Protein AF-A0ABD5W942-F1 (afdb_monomer_lite)

Foldseek 3Di:
DDDPDPLDPCVVVCVVVVVVVVDDDDDDQFPDWDDDVVVPDTFTAGPDLVSNLVRVCVRPVVCSVVSVVVSVVVVVVVVVVSVDCVVVPQDPVSVVVVVVVPDPPDDPPDDDPDDDDDD

Sequence (119 aa):
MDGLDEDDLKTPVFEHLGVFENVDFEQIDQFYRYVDPTRGTDITVPHGPEAAIDAYAAAFPEENAGIRKFINVILTTRREVADWPFFEEPSSSTTHLHRFGNEPWGDTGRRLSGSYSTT

Radius of gyration: 23.38 Å; chains: 1; bounding box: 59×49×47 Å

pLDDT: mean 76.74, std 21.37, range [33.44, 98.12]

Structure (mmCIF, N/CA/C/O backbone):
data_AF-A0ABD5W942-F1
#
_entry.id   AF-A0ABD5W942-F1
#
loop_
_atom_site.group_PDB
_atom_site.id
_atom_site.type_symbol
_atom_site.label_atom_id
_atom_site.label_alt_id
_atom_site.label_comp_id
_atom_site.label_asym_id
_atom_site.label_entity_id
_atom_site.label_seq_id
_atom_site.pdbx_PDB_ins_code
_atom_site.Cartn_x
_atom_site.Cartn_y
_atom_site.Cartn_z
_atom_site.occupancy
_atom_site.B_iso_or_equiv
_atom_site.auth_seq_id
_atom_site.auth_comp_id
_atom_site.auth_asym_id
_atom_site.auth_atom_id
_atom_site.pdbx_PDB_model_num
ATOM 1 N N . MET A 1 1 ? 3.469 -0.230 -4.224 1.00 47.41 1 MET A N 1
ATOM 2 C CA . MET A 1 1 ? 3.923 -1.559 -3.751 1.00 47.41 1 MET A CA 1
ATOM 3 C C . MET A 1 1 ? 4.691 -2.185 -4.887 1.00 47.41 1 MET A C 1
ATOM 5 O O . MET A 1 1 ? 4.382 -1.848 -6.017 1.00 47.41 1 MET A O 1
ATOM 9 N N . ASP A 1 2 ? 5.697 -2.992 -4.570 1.00 59.06 2 ASP A N 1
ATOM 10 C CA . ASP A 1 2 ? 6.600 -3.621 -5.537 1.00 59.06 2 ASP A CA 1
ATOM 11 C C . ASP A 1 2 ? 5.821 -4.368 -6.630 1.00 59.06 2 ASP A C 1
ATOM 13 O O . ASP A 1 2 ? 4.982 -5.222 -6.342 1.00 59.06 2 ASP A O 1
ATOM 17 N N . GLY A 1 3 ? 6.048 -3.962 -7.868 1.00 62.06 3 GLY A N 1
ATOM 18 C CA . GLY A 1 3 ? 5.293 -4.334 -9.052 1.00 62.06 3 GLY A CA 1
ATOM 19 C C . GLY A 1 3 ? 5.773 -3.413 -10.158 1.00 62.06 3 GLY A C 1
ATOM 20 O O . GLY A 1 3 ? 6.060 -2.264 -9.851 1.00 62.06 3 GLY A O 1
ATOM 21 N N . LEU A 1 4 ? 5.895 -3.951 -11.374 1.00 72.94 4 LEU A N 1
ATOM 22 C CA . LEU A 1 4 ? 6.459 -3.334 -12.583 1.00 72.94 4 LEU A CA 1
ATOM 23 C C . LEU A 1 4 ? 5.736 -2.031 -12.981 1.00 72.94 4 LEU A C 1
ATOM 25 O O . LEU A 1 4 ? 5.063 -1.962 -14.006 1.00 72.94 4 LEU A O 1
ATOM 29 N N . ASP A 1 5 ? 5.805 -1.028 -12.117 1.00 73.81 5 ASP A N 1
ATOM 30 C CA . ASP A 1 5 ? 5.306 0.313 -12.332 1.00 73.81 5 ASP A CA 1
ATOM 31 C C . ASP A 1 5 ? 6.294 1.101 -13.196 1.00 73.81 5 ASP A C 1
ATOM 33 O O . ASP A 1 5 ? 7.403 0.647 -13.485 1.00 73.81 5 ASP A O 1
ATOM 37 N N . GLU A 1 6 ? 5.848 2.254 -13.690 1.00 69.69 6 GLU A N 1
ATOM 38 C CA . GLU A 1 6 ? 6.594 3.043 -14.680 1.00 69.69 6 GLU A CA 1
ATOM 39 C C . GLU A 1 6 ? 7.995 3.439 -14.184 1.00 69.69 6 GLU A C 1
ATOM 41 O O . GLU A 1 6 ? 8.919 3.554 -14.986 1.00 69.69 6 GLU A O 1
ATOM 46 N N . ASP A 1 7 ? 8.168 3.551 -12.864 1.00 70.00 7 ASP A N 1
ATOM 47 C CA . ASP A 1 7 ? 9.422 3.929 -12.211 1.00 70.00 7 ASP A CA 1
ATOM 48 C C . ASP A 1 7 ? 10.198 2.713 -11.661 1.00 70.00 7 ASP A C 1
ATOM 50 O O . ASP A 1 7 ? 11.164 2.860 -10.901 1.00 70.00 7 ASP A O 1
ATOM 54 N N . ASP A 1 8 ? 9.780 1.488 -11.994 1.00 76.75 8 ASP A N 1
ATOM 55 C CA . ASP A 1 8 ? 10.386 0.275 -11.462 1.00 76.75 8 ASP A CA 1
ATOM 56 C C . ASP A 1 8 ? 11.702 -0.062 -12.177 1.00 76.75 8 ASP A C 1
ATOM 58 O O . ASP A 1 8 ? 11.756 -0.370 -13.371 1.00 76.75 8 ASP A O 1
ATOM 62 N N . LEU A 1 9 ? 12.788 -0.097 -11.403 1.00 79.12 9 LEU A N 1
ATOM 63 C CA . LEU A 1 9 ? 14.135 -0.420 -11.882 1.00 79.12 9 LEU A CA 1
ATOM 64 C C . LEU A 1 9 ? 14.254 -1.822 -12.509 1.00 79.12 9 LEU A C 1
ATOM 66 O O . LEU A 1 9 ? 15.244 -2.107 -13.187 1.00 79.12 9 LEU A O 1
ATOM 70 N N . LYS A 1 10 ? 13.288 -2.718 -12.272 1.00 83.25 10 LYS A N 1
ATOM 71 C CA . LYS A 1 10 ? 13.266 -4.069 -12.848 1.00 83.25 10 LYS A CA 1
ATOM 72 C C . LYS A 1 10 ? 12.777 -4.082 -14.294 1.00 83.25 10 LYS A C 1
ATOM 74 O O . LYS A 1 10 ? 13.158 -4.994 -15.025 1.00 83.25 10 LYS A O 1
ATOM 79 N N . THR A 1 11 ? 11.988 -3.094 -14.718 1.00 86.56 11 THR A N 1
ATOM 80 C CA . THR A 1 11 ? 11.381 -3.069 -16.057 1.00 86.56 11 THR A CA 1
ATOM 81 C C . THR A 1 11 ? 12.437 -3.151 -17.169 1.00 86.56 11 THR A C 1
ATOM 83 O O . THR A 1 11 ? 12.359 -4.092 -17.961 1.00 86.56 11 THR A O 1
ATOM 86 N N . PRO A 1 12 ? 13.513 -2.331 -17.176 1.00 85.69 12 PRO A N 1
ATOM 87 C CA . PRO A 1 12 ? 14.554 -2.431 -18.205 1.00 85.69 12 PRO A CA 1
ATOM 88 C C . PRO A 1 12 ? 15.301 -3.773 -18.193 1.00 85.69 12 PRO A C 1
ATOM 90 O O . PRO A 1 12 ? 15.747 -4.265 -19.228 1.00 85.69 12 PRO A O 1
ATOM 93 N N . VAL A 1 13 ? 15.451 -4.387 -17.014 1.00 87.88 13 VAL A N 1
ATOM 94 C CA . VAL A 1 13 ? 16.092 -5.704 -16.877 1.00 87.88 13 VAL A CA 1
ATOM 95 C C . VAL A 1 13 ? 15.208 -6.791 -17.484 1.00 87.88 13 VAL A C 1
ATOM 97 O O . VAL A 1 13 ? 15.712 -7.680 -18.167 1.00 87.88 13 VAL A O 1
ATOM 100 N N . PHE A 1 14 ? 13.898 -6.724 -17.254 1.00 91.19 14 PHE A N 1
ATOM 101 C CA . PHE A 1 14 ? 12.940 -7.708 -17.755 1.00 91.19 14 PHE A CA 1
ATOM 102 C C . PHE A 1 14 ? 12.792 -7.617 -19.273 1.00 91.19 14 PHE A C 1
ATOM 104 O O . PHE A 1 14 ? 12.791 -8.654 -19.934 1.00 91.19 14 PHE A O 1
ATOM 111 N N . GLU A 1 15 ? 12.764 -6.400 -19.822 1.00 90.25 15 GLU A N 1
ATOM 112 C CA . GLU A 1 15 ? 12.823 -6.164 -21.268 1.00 90.25 15 GLU A CA 1
ATOM 113 C C . GLU A 1 15 ? 14.104 -6.750 -21.873 1.00 90.25 15 GLU A C 1
ATOM 115 O O . GLU A 1 15 ? 14.051 -7.506 -22.840 1.00 90.25 15 GLU A O 1
ATOM 120 N N . HIS A 1 16 ? 15.268 -6.471 -21.275 1.00 93.06 16 HIS A N 1
ATOM 121 C CA . HIS A 1 16 ? 16.546 -6.965 -21.793 1.00 93.06 16 HIS A CA 1
ATOM 122 C C . HIS A 1 16 ? 16.650 -8.497 -21.789 1.00 93.06 16 HIS A C 1
ATOM 124 O O . HIS A 1 16 ? 17.249 -9.088 -22.686 1.00 93.06 16 HIS A O 1
ATOM 130 N N . LEU A 1 17 ? 16.074 -9.145 -20.777 1.00 95.00 17 LEU A N 1
ATOM 131 C CA . LEU A 1 17 ? 16.051 -10.601 -20.649 1.00 95.00 17 LEU A CA 1
ATOM 132 C C . LEU A 1 17 ? 14.933 -11.265 -21.472 1.00 95.00 17 LEU A C 1
ATOM 134 O O . LEU A 1 17 ? 14.833 -12.492 -21.463 1.00 95.00 17 LEU A O 1
ATOM 138 N N . GLY A 1 18 ? 14.102 -10.484 -22.167 1.00 94.06 18 GLY A N 1
ATOM 139 C CA . GLY A 1 18 ? 12.965 -10.983 -22.935 1.00 94.06 18 GLY A CA 1
ATOM 140 C C . GLY A 1 18 ? 11.899 -11.655 -22.062 1.00 94.06 18 GLY A C 1
ATOM 141 O O . GLY A 1 18 ? 11.276 -12.635 -22.471 1.00 94.06 18 GLY A O 1
ATOM 142 N N . VAL A 1 19 ? 11.750 -11.224 -20.806 1.00 93.81 19 VAL A N 1
ATOM 143 C CA . VAL A 1 19 ? 10.846 -11.877 -19.845 1.00 93.81 19 VAL A CA 1
ATOM 144 C C . VAL A 1 19 ? 9.393 -11.720 -20.287 1.00 93.81 19 VAL A C 1
ATOM 146 O O . VAL A 1 19 ? 8.628 -12.673 -20.192 1.00 93.81 19 VAL A O 1
ATOM 149 N N . PHE A 1 20 ? 9.022 -10.550 -20.808 1.00 91.56 20 PHE A N 1
ATOM 150 C CA . PHE A 1 20 ? 7.649 -10.244 -21.214 1.00 91.56 20 PHE A CA 1
ATOM 151 C C . PHE A 1 20 ? 7.164 -11.063 -22.416 1.00 91.56 20 PHE A C 1
ATOM 153 O O . PHE A 1 20 ? 5.964 -11.267 -22.568 1.00 91.56 20 PHE A O 1
ATOM 160 N N . GLU A 1 21 ? 8.075 -11.559 -23.254 1.00 95.25 21 GLU A N 1
ATOM 161 C CA . GLU A 1 21 ? 7.763 -12.400 -24.412 1.00 95.25 21 GLU A CA 1
ATOM 162 C C . GLU A 1 21 ? 7.770 -13.897 -24.086 1.00 95.25 21 GLU A C 1
ATOM 164 O O . GLU A 1 21 ? 7.194 -14.690 -24.831 1.00 95.25 21 GLU A O 1
ATOM 169 N N . ASN A 1 22 ? 8.459 -14.296 -23.012 1.00 96.38 22 ASN A N 1
ATOM 170 C CA . ASN A 1 22 ? 8.695 -15.702 -22.674 1.00 96.38 22 ASN A CA 1
ATOM 171 C C . ASN A 1 22 ? 7.948 -16.169 -21.416 1.00 96.38 22 ASN A C 1
ATOM 173 O O . ASN A 1 22 ? 7.972 -17.363 -21.110 1.00 96.38 22 ASN A O 1
ATOM 177 N N . VAL A 1 23 ? 7.315 -15.257 -20.676 1.00 94.38 23 VAL A N 1
ATOM 178 C CA . VAL A 1 23 ? 6.593 -15.551 -19.436 1.00 94.38 23 VAL A CA 1
ATOM 179 C C . VAL A 1 23 ? 5.198 -14.943 -19.493 1.00 94.38 23 VAL A C 1
ATOM 181 O O . VAL A 1 23 ? 5.039 -13.749 -19.731 1.00 94.38 23 VAL A O 1
ATOM 184 N N . ASP A 1 24 ? 4.193 -15.768 -19.207 1.00 91.50 24 ASP A N 1
ATOM 185 C CA . ASP A 1 24 ? 2.819 -15.311 -19.034 1.00 91.50 24 ASP A CA 1
ATOM 186 C C . ASP A 1 24 ? 2.638 -14.715 -17.632 1.00 91.50 24 ASP A C 1
ATOM 188 O O . ASP A 1 24 ? 2.901 -15.366 -16.617 1.00 91.50 24 ASP A O 1
ATOM 192 N N . PHE A 1 25 ? 2.172 -13.468 -17.575 1.00 87.69 25 PHE A N 1
ATOM 193 C CA . PHE A 1 25 ? 1.861 -12.783 -16.325 1.00 87.69 25 PHE A CA 1
ATOM 194 C C . PHE A 1 25 ? 0.364 -12.870 -16.039 1.00 87.69 25 PHE A C 1
ATOM 196 O O . PHE A 1 25 ? -0.455 -12.334 -16.785 1.00 87.69 25 PHE A O 1
ATOM 203 N N . GLU A 1 26 ? 0.005 -13.506 -14.927 1.00 86.94 26 GLU A N 1
ATOM 204 C CA . GLU A 1 26 ? -1.364 -13.477 -14.422 1.00 86.94 26 GLU A CA 1
ATOM 205 C C . GLU A 1 26 ? -1.570 -12.261 -13.518 1.00 86.94 26 GLU A C 1
ATOM 207 O O . GLU A 1 26 ? -0.849 -12.054 -12.538 1.00 86.94 26 GLU A O 1
ATOM 212 N N . GLN A 1 27 ? -2.580 -11.453 -13.840 1.00 81.44 27 GLN A N 1
ATOM 213 C CA . GLN A 1 27 ? -3.000 -10.358 -12.979 1.00 81.44 27 GLN A CA 1
ATOM 214 C C . GLN A 1 27 ? -3.839 -10.911 -11.825 1.00 81.44 27 GLN A C 1
ATOM 216 O O . GLN A 1 27 ? -4.859 -11.564 -12.038 1.00 81.44 27 GLN A O 1
ATOM 221 N N . ILE A 1 28 ? -3.415 -10.618 -10.599 1.00 83.25 28 ILE A N 1
ATOM 222 C CA . ILE A 1 28 ? -4.129 -11.001 -9.383 1.00 83.25 28 ILE A CA 1
ATOM 223 C C . ILE A 1 28 ? -4.824 -9.754 -8.832 1.00 83.25 28 ILE A C 1
ATOM 225 O O . ILE A 1 28 ? -4.209 -8.698 -8.708 1.00 83.25 28 ILE A O 1
ATOM 229 N N . ASP A 1 29 ? -6.107 -9.865 -8.489 1.00 77.94 29 ASP A N 1
ATOM 230 C CA . ASP A 1 29 ? -6.882 -8.731 -7.959 1.00 77.94 29 ASP A CA 1
ATOM 231 C C . ASP A 1 29 ? -6.531 -8.412 -6.494 1.00 77.94 29 ASP A C 1
ATOM 233 O O . ASP A 1 29 ? -6.659 -7.277 -6.028 1.00 77.94 29 ASP A O 1
ATOM 237 N N . GLN A 1 30 ? -6.077 -9.424 -5.750 1.00 87.06 30 GLN A N 1
ATOM 238 C CA . GLN A 1 30 ? -5.764 -9.355 -4.324 1.00 87.06 30 GLN A CA 1
ATOM 239 C C . GLN A 1 30 ? -4.255 -9.335 -4.110 1.00 87.06 30 GLN A C 1
ATOM 241 O O . GLN A 1 30 ? -3.565 -10.275 -4.494 1.00 87.06 30 GLN A O 1
ATOM 246 N N . PHE A 1 31 ? -3.755 -8.297 -3.443 1.00 89.31 31 PHE A N 1
ATOM 247 C CA . PHE A 1 31 ? -2.339 -8.208 -3.106 1.00 89.31 31 PHE A CA 1
ATOM 248 C C . PHE A 1 31 ? -2.001 -9.113 -1.919 1.00 89.31 31 PHE A C 1
ATOM 250 O O . PHE A 1 31 ? -1.048 -9.887 -1.969 1.00 89.31 31 PHE A O 1
ATOM 257 N N . TYR A 1 32 ? -2.803 -9.057 -0.852 1.00 92.62 32 TYR A N 1
ATOM 258 C CA . TYR A 1 32 ? -2.705 -10.005 0.258 1.00 92.62 32 TYR A CA 1
ATOM 259 C C . TYR A 1 32 ? -3.999 -10.073 1.070 1.00 92.62 32 TYR A C 1
ATOM 261 O O . TYR A 1 32 ? -4.866 -9.203 0.982 1.00 92.62 32 TYR A O 1
ATOM 269 N N . ARG A 1 33 ? -4.099 -11.095 1.922 1.00 95.00 33 ARG A N 1
ATOM 270 C CA . ARG A 1 33 ? -5.125 -11.204 2.961 1.00 95.00 33 ARG A CA 1
ATOM 271 C C . ARG A 1 33 ? -4.468 -11.303 4.330 1.00 95.00 33 ARG A C 1
ATOM 273 O O . ARG A 1 33 ? -3.522 -12.065 4.512 1.00 95.00 33 ARG A O 1
ATOM 280 N N . TYR A 1 34 ? -4.984 -10.546 5.286 1.00 96.06 34 TYR A N 1
ATOM 281 C CA . TYR A 1 34 ? -4.580 -10.584 6.684 1.00 96.06 34 TYR A CA 1
ATOM 282 C C . TYR A 1 34 ? -5.707 -11.153 7.539 1.00 96.06 34 TYR A C 1
ATOM 284 O O . TYR A 1 34 ? -6.839 -10.682 7.462 1.00 96.06 34 TYR A O 1
ATOM 292 N N . VAL A 1 35 ? -5.382 -12.153 8.361 1.00 97.44 35 VAL A N 1
ATOM 293 C CA . VAL A 1 35 ? -6.330 -12.822 9.258 1.00 97.44 35 VAL A CA 1
ATOM 294 C C . VAL A 1 35 ? -5.738 -12.871 10.664 1.00 97.44 35 VAL A C 1
ATOM 296 O O . VAL A 1 35 ? -4.686 -13.471 10.877 1.00 97.44 35 VAL A O 1
ATOM 299 N N . ASP A 1 36 ? -6.436 -12.274 11.626 1.00 96.94 36 ASP A N 1
ATOM 300 C CA . ASP A 1 36 ? -6.154 -12.342 13.060 1.00 96.94 36 ASP A CA 1
ATOM 301 C C . ASP A 1 36 ? -7.436 -12.743 13.813 1.00 96.94 36 ASP A C 1
ATOM 303 O O . ASP A 1 36 ? -8.276 -11.893 14.126 1.00 96.94 36 ASP A O 1
ATOM 307 N N . PRO A 1 37 ? -7.599 -14.038 14.141 1.00 95.50 37 PRO A N 1
ATOM 308 C CA . PRO A 1 37 ? -8.769 -14.529 14.867 1.00 95.50 37 PRO A CA 1
ATOM 309 C C . PRO A 1 37 ? -8.870 -13.988 16.297 1.00 95.50 37 PRO A C 1
ATOM 311 O O . PRO A 1 37 ? -9.968 -13.839 16.824 1.00 95.50 37 PRO A O 1
ATOM 314 N N . THR A 1 38 ? -7.735 -13.691 16.934 1.00 97.56 38 THR A N 1
ATOM 315 C CA . THR A 1 38 ? -7.678 -13.150 18.299 1.00 97.56 38 THR A CA 1
ATOM 316 C C . THR A 1 38 ? -8.226 -11.731 18.381 1.00 97.56 38 THR A C 1
ATOM 318 O O . THR A 1 38 ? -8.825 -11.368 19.391 1.00 97.56 38 THR A O 1
ATOM 321 N N . ARG A 1 39 ? -8.038 -10.935 17.324 1.00 93.31 39 ARG A N 1
ATOM 322 C CA . ARG A 1 39 ? -8.569 -9.568 17.207 1.00 93.31 39 ARG A CA 1
ATOM 323 C C . ARG A 1 39 ? -9.846 -9.481 16.370 1.00 93.31 39 ARG A C 1
ATOM 325 O 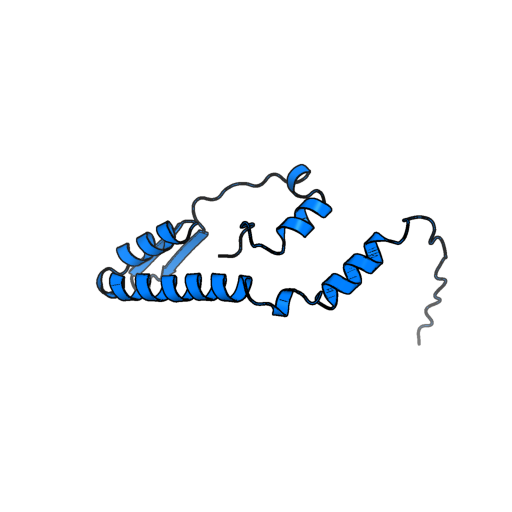O . ARG A 1 39 ? -10.413 -8.401 16.251 1.00 93.31 39 ARG A O 1
ATOM 332 N N . GLY A 1 40 ? -10.308 -10.602 15.811 1.00 94.75 40 GLY A N 1
ATOM 333 C CA . GLY A 1 40 ? -11.485 -10.650 14.943 1.00 94.75 40 GLY A CA 1
ATOM 334 C C . GLY A 1 40 ? -11.287 -9.908 13.619 1.00 94.75 40 GLY A C 1
ATOM 335 O O . GLY A 1 40 ? -12.246 -9.383 13.064 1.00 94.75 40 GLY A O 1
ATOM 336 N N . THR A 1 41 ? -10.049 -9.819 13.134 1.00 95.81 41 THR A N 1
ATOM 337 C CA . THR A 1 41 ? -9.702 -9.095 11.908 1.00 95.81 41 THR A CA 1
ATOM 338 C C . THR A 1 41 ? -9.555 -10.069 10.744 1.00 95.81 41 THR A C 1
ATOM 340 O O . THR A 1 41 ? -8.803 -11.035 10.831 1.00 95.81 41 THR A O 1
ATOM 343 N N . ASP A 1 42 ? -10.242 -9.799 9.638 1.00 96.94 42 ASP A N 1
ATOM 344 C CA . ASP A 1 42 ? -10.102 -10.525 8.374 1.00 96.94 42 ASP A CA 1
ATOM 345 C C . ASP A 1 42 ? -10.254 -9.523 7.226 1.00 96.94 42 ASP A C 1
ATOM 347 O O . ASP A 1 42 ? -11.352 -9.037 6.955 1.00 96.94 42 ASP A O 1
ATOM 351 N N . ILE A 1 43 ? -9.133 -9.136 6.618 1.00 95.94 43 ILE A N 1
ATOM 352 C CA . ILE A 1 43 ? -9.077 -8.066 5.617 1.00 95.94 43 ILE A CA 1
ATOM 353 C C . ILE A 1 43 ? -8.369 -8.594 4.383 1.00 95.94 43 ILE A C 1
ATOM 355 O O . ILE A 1 43 ? -7.256 -9.110 4.460 1.00 95.94 43 ILE A O 1
ATOM 359 N N . THR A 1 44 ? -8.999 -8.412 3.229 1.00 96.00 44 THR A N 1
ATOM 360 C CA . THR A 1 44 ? -8.376 -8.643 1.926 1.00 96.00 44 THR A CA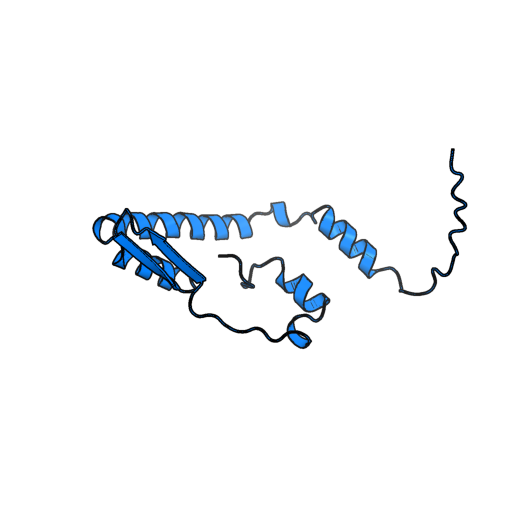 1
ATOM 361 C C . THR A 1 44 ? -8.016 -7.298 1.318 1.00 96.00 44 THR A C 1
ATOM 363 O O . THR A 1 44 ? -8.884 -6.442 1.154 1.00 96.00 44 THR A O 1
ATOM 366 N N . VAL A 1 45 ? -6.737 -7.107 1.008 1.00 94.62 45 VAL A N 1
ATOM 367 C CA . VAL A 1 45 ? -6.207 -5.863 0.454 1.00 94.62 45 VAL A CA 1
ATOM 368 C C . VAL A 1 45 ? -5.992 -6.049 -1.047 1.00 94.62 45 VAL A C 1
ATOM 370 O O . VAL A 1 45 ? -5.202 -6.913 -1.440 1.00 94.62 45 VAL A O 1
ATOM 373 N N . PRO A 1 46 ? -6.690 -5.277 -1.896 1.00 92.62 46 PRO A N 1
ATOM 374 C CA . PRO A 1 46 ? -6.533 -5.355 -3.342 1.00 92.62 46 PRO A CA 1
ATOM 375 C C . PRO A 1 46 ? -5.214 -4.729 -3.806 1.00 92.62 46 PRO A C 1
ATOM 377 O O . PRO A 1 46 ? -4.548 -3.999 -3.066 1.00 92.62 46 PRO A O 1
ATOM 380 N N . HIS A 1 47 ? -4.848 -4.999 -5.056 1.00 87.69 47 HIS A N 1
ATOM 381 C CA . HIS A 1 47 ? -3.779 -4.257 -5.714 1.00 87.69 47 HIS A CA 1
ATOM 382 C C . HIS A 1 47 ? -4.161 -2.784 -5.937 1.00 87.69 47 HIS A C 1
ATOM 384 O O . HIS A 1 47 ? -5.313 -2.446 -6.201 1.00 87.69 47 HIS A O 1
ATOM 390 N N . GLY A 1 48 ? -3.153 -1.910 -5.879 1.00 86.12 48 GLY A N 1
ATOM 391 C CA . GLY A 1 48 ? -3.287 -0.476 -6.140 1.00 86.12 48 GLY A CA 1
ATOM 392 C C . GLY A 1 48 ? -3.467 0.371 -4.869 1.00 86.12 48 GLY A C 1
ATOM 393 O O . GLY A 1 48 ? -4.143 -0.048 -3.929 1.00 86.12 48 GLY A O 1
ATOM 394 N N . PRO A 1 49 ? -2.857 1.571 -4.811 1.00 88.25 49 PRO A N 1
ATOM 395 C CA . PRO A 1 49 ? -2.834 2.389 -3.599 1.00 88.25 49 PRO A CA 1
ATOM 396 C C . PRO A 1 49 ? -4.228 2.838 -3.150 1.00 88.25 49 PRO A C 1
ATOM 398 O O . PRO A 1 49 ? -4.551 2.680 -1.978 1.00 88.25 49 PRO A O 1
ATOM 401 N N . GLU A 1 50 ? -5.066 3.334 -4.063 1.00 91.69 50 GLU A N 1
ATOM 402 C CA . GLU A 1 50 ? -6.415 3.818 -3.727 1.00 91.69 50 GLU A CA 1
ATOM 403 C C . GLU A 1 50 ? -7.314 2.690 -3.216 1.00 91.69 50 GLU A C 1
ATOM 405 O O . GLU A 1 50 ? -7.924 2.800 -2.154 1.00 91.69 50 GLU A O 1
ATOM 410 N N . ALA A 1 51 ? -7.321 1.554 -3.917 1.00 92.19 51 ALA A N 1
ATOM 411 C CA . ALA A 1 51 ? -8.114 0.399 -3.520 1.00 92.19 51 ALA A CA 1
ATOM 412 C C . ALA A 1 51 ? -7.643 -0.177 -2.169 1.00 92.19 51 ALA A C 1
ATOM 414 O O . ALA A 1 51 ? -8.463 -0.585 -1.346 1.00 92.19 51 ALA A O 1
ATOM 415 N N . ALA A 1 52 ? -6.331 -0.165 -1.903 1.00 92.44 52 ALA A N 1
ATOM 416 C CA . ALA A 1 52 ? -5.788 -0.557 -0.607 1.00 92.44 52 ALA A CA 1
ATOM 417 C C . ALA A 1 52 ? -6.197 0.419 0.510 1.00 92.44 52 ALA A C 1
ATOM 419 O O . ALA A 1 52 ? -6.622 -0.024 1.575 1.00 92.44 52 ALA A O 1
ATOM 420 N N . ILE A 1 53 ? -6.111 1.735 0.272 1.00 95.62 53 ILE A N 1
ATOM 421 C CA . ILE A 1 53 ? -6.560 2.772 1.215 1.00 95.62 53 ILE A CA 1
ATOM 422 C C . ILE A 1 53 ? -8.027 2.554 1.590 1.00 95.62 53 ILE A C 1
ATOM 424 O O . ILE A 1 53 ? -8.361 2.566 2.775 1.00 95.62 53 ILE A O 1
ATOM 428 N N . ASP A 1 54 ? -8.891 2.339 0.599 1.00 95.94 54 ASP A N 1
ATOM 429 C CA . ASP A 1 54 ? -10.320 2.135 0.822 1.00 95.94 54 ASP A CA 1
ATOM 430 C C . ASP A 1 54 ? -10.597 0.841 1.598 1.00 95.94 54 ASP A C 1
ATOM 432 O O . ASP A 1 54 ? -11.408 0.852 2.526 1.00 95.94 54 ASP A O 1
ATOM 436 N N . ALA A 1 55 ? -9.876 -0.247 1.300 1.00 95.88 55 ALA A N 1
ATOM 437 C CA . ALA A 1 55 ? -9.982 -1.501 2.045 1.00 95.88 55 ALA A CA 1
ATOM 438 C C . ALA A 1 55 ? -9.606 -1.327 3.528 1.00 95.88 55 ALA A C 1
ATOM 440 O O . ALA A 1 55 ? -10.331 -1.792 4.411 1.00 95.88 55 ALA A O 1
ATOM 441 N N . TYR A 1 56 ? -8.517 -0.610 3.827 1.00 96.06 56 TYR A N 1
ATOM 442 C CA . TYR A 1 56 ? -8.129 -0.326 5.211 1.00 96.06 56 TYR A CA 1
ATOM 443 C C . TYR A 1 56 ? -9.113 0.613 5.911 1.00 96.06 56 TYR A C 1
ATOM 445 O O . TYR A 1 56 ? -9.473 0.371 7.060 1.00 96.06 56 TYR A O 1
ATOM 453 N N . ALA A 1 57 ? -9.564 1.672 5.237 1.00 96.56 57 ALA A N 1
ATOM 454 C CA . ALA A 1 57 ? -10.501 2.637 5.807 1.00 96.56 57 ALA A CA 1
ATOM 455 C C . ALA A 1 57 ? -11.877 2.016 6.096 1.00 96.56 57 ALA A C 1
ATOM 457 O O . ALA A 1 57 ? -12.535 2.412 7.055 1.00 96.56 57 ALA A O 1
ATOM 458 N N . ALA A 1 58 ? -12.307 1.042 5.288 1.00 95.88 58 ALA A N 1
ATOM 459 C CA . ALA A 1 58 ? -13.518 0.271 5.543 1.00 95.88 58 ALA A CA 1
ATOM 460 C C . ALA A 1 58 ? -13.357 -0.679 6.740 1.00 95.88 58 ALA A C 1
ATOM 462 O O . ALA A 1 58 ? -14.299 -0.853 7.512 1.00 95.88 58 ALA A O 1
ATOM 463 N N . ALA A 1 59 ? -12.174 -1.278 6.902 1.00 95.75 59 ALA A N 1
ATOM 464 C CA . ALA A 1 59 ? -11.890 -2.204 7.993 1.00 95.75 59 ALA A CA 1
ATOM 465 C C . ALA A 1 59 ? -11.649 -1.515 9.348 1.00 95.75 59 ALA A C 1
ATOM 467 O O . ALA A 1 59 ? -11.974 -2.094 10.382 1.00 95.75 59 ALA A O 1
ATOM 468 N N . PHE A 1 60 ? -11.122 -0.286 9.341 1.00 95.75 60 PHE A N 1
ATOM 469 C CA . PHE A 1 60 ? -10.846 0.520 10.537 1.00 95.75 60 PHE A CA 1
ATOM 470 C C . PHE A 1 60 ? -11.441 1.934 10.391 1.00 95.75 60 PHE A C 1
ATOM 472 O O . PHE A 1 60 ? -10.708 2.903 10.150 1.00 95.75 60 PHE A O 1
ATOM 479 N N . PRO A 1 61 ? -12.775 2.085 10.491 1.00 96.25 61 PRO A N 1
ATOM 480 C CA . PRO A 1 61 ? -13.456 3.355 10.234 1.00 96.25 61 PRO A CA 1
ATOM 481 C C . PRO A 1 61 ? -12.985 4.503 11.132 1.00 96.25 61 PRO A C 1
ATOM 483 O O . PRO A 1 61 ? -12.911 5.650 10.686 1.00 96.25 61 PRO A O 1
ATOM 486 N N . GLU A 1 62 ? -12.646 4.201 12.385 1.00 97.88 62 GLU A N 1
ATOM 487 C CA . GLU A 1 62 ? -12.128 5.154 13.365 1.00 97.88 62 GLU A CA 1
ATOM 488 C C . GLU A 1 62 ? -10.749 5.718 12.985 1.00 97.88 62 GLU A C 1
ATOM 490 O O . GLU A 1 62 ? -10.457 6.874 13.290 1.00 97.88 62 GLU A O 1
ATOM 495 N N . GLU A 1 63 ? -9.946 4.956 12.238 1.00 97.62 63 GLU A N 1
ATOM 496 C CA . GLU A 1 63 ? -8.603 5.341 11.789 1.00 97.62 63 GLU A CA 1
ATOM 497 C C . GLU A 1 63 ? -8.576 5.896 10.354 1.00 97.62 63 GLU A C 1
ATOM 499 O O . GLU A 1 63 ? -7.508 6.238 9.845 1.00 97.62 63 GLU A O 1
ATOM 504 N N . ASN A 1 64 ? -9.725 6.033 9.679 1.00 97.31 64 ASN A N 1
ATOM 505 C CA . ASN A 1 64 ? -9.815 6.404 8.256 1.00 97.31 64 ASN A CA 1
ATOM 506 C C . ASN A 1 64 ? -8.957 7.635 7.895 1.00 97.31 64 ASN A C 1
ATOM 508 O O . ASN A 1 64 ? -8.149 7.599 6.962 1.00 97.31 64 ASN A O 1
ATOM 512 N N . ALA A 1 65 ? -9.065 8.714 8.677 1.00 97.69 65 ALA A N 1
ATOM 513 C CA . ALA A 1 65 ? -8.281 9.927 8.447 1.00 97.69 65 ALA A CA 1
ATOM 514 C C . ALA A 1 65 ? -6.765 9.691 8.604 1.00 97.69 65 ALA A C 1
ATOM 516 O O . ALA A 1 65 ? -5.968 10.230 7.831 1.00 97.69 65 ALA A O 1
ATOM 517 N N . GLY A 1 66 ? -6.370 8.874 9.584 1.00 98.12 66 GLY A N 1
ATOM 518 C CA . GLY A 1 66 ? -4.981 8.501 9.840 1.00 98.12 66 GLY A CA 1
ATOM 519 C C . GLY A 1 66 ? -4.401 7.635 8.725 1.00 98.12 66 GLY A C 1
ATOM 520 O O . GLY A 1 66 ? -3.333 7.955 8.205 1.00 98.12 66 GLY A O 1
ATOM 521 N N . ILE A 1 67 ? -5.138 6.606 8.296 1.00 97.50 67 ILE A N 1
ATOM 522 C CA . ILE A 1 67 ? -4.770 5.696 7.201 1.00 97.50 67 ILE A CA 1
ATOM 523 C C . ILE A 1 67 ? -4.502 6.477 5.915 1.00 97.50 67 ILE A C 1
ATOM 525 O O . ILE A 1 67 ? -3.421 6.361 5.333 1.00 97.50 67 ILE A O 1
ATOM 529 N N . ARG A 1 68 ? -5.457 7.319 5.496 1.00 97.31 68 ARG A N 1
ATOM 530 C CA . ARG A 1 68 ? -5.329 8.126 4.273 1.00 97.31 68 ARG A CA 1
ATOM 531 C C . ARG A 1 68 ? -4.112 9.037 4.336 1.00 97.31 68 ARG A C 1
ATOM 533 O O . ARG A 1 68 ? -3.323 9.091 3.397 1.00 97.31 68 ARG A O 1
ATOM 540 N N . LYS A 1 69 ? -3.931 9.728 5.464 1.00 97.31 69 LYS A N 1
ATOM 541 C CA . LYS A 1 69 ? -2.786 10.619 5.667 1.00 97.31 69 LYS A CA 1
ATOM 542 C C . LYS A 1 69 ? -1.465 9.855 5.599 1.00 97.31 69 LYS A C 1
ATOM 544 O O . LYS A 1 69 ? -0.552 10.298 4.910 1.00 97.31 69 LYS A O 1
ATOM 549 N N .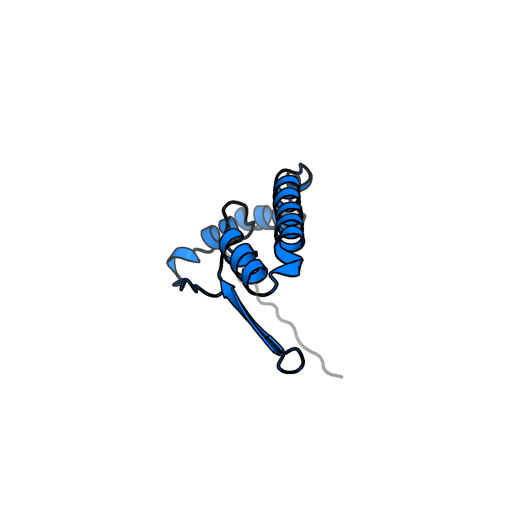 PHE A 1 70 ? -1.362 8.733 6.305 1.00 96.56 70 PHE A N 1
ATOM 550 C CA . PHE A 1 70 ? -0.146 7.930 6.383 1.00 96.56 70 PHE A CA 1
ATOM 551 C C . PHE A 1 70 ? 0.278 7.397 5.013 1.00 96.56 70 PHE A C 1
ATOM 553 O O . PHE A 1 70 ? 1.426 7.588 4.614 1.00 96.56 70 PHE A O 1
ATOM 560 N N . ILE A 1 71 ? -0.652 6.793 4.268 1.00 93.94 71 ILE A N 1
ATOM 561 C CA . ILE A 1 71 ? -0.347 6.253 2.940 1.00 93.94 71 ILE A CA 1
ATOM 562 C C . ILE A 1 71 ? 0.030 7.381 1.974 1.00 93.94 71 ILE A C 1
ATOM 564 O O . ILE A 1 71 ? 1.018 7.247 1.255 1.00 93.94 71 ILE A O 1
ATOM 568 N N . ASN A 1 72 ? -0.664 8.522 2.014 1.00 94.25 72 ASN A N 1
ATOM 569 C CA . ASN A 1 72 ? -0.301 9.678 1.193 1.00 94.25 72 ASN A CA 1
ATOM 570 C C . ASN A 1 72 ? 1.118 10.180 1.478 1.00 94.25 72 ASN A C 1
ATOM 572 O O . ASN A 1 72 ? 1.838 10.503 0.539 1.00 94.25 72 ASN A O 1
ATOM 576 N N . VAL A 1 73 ? 1.550 10.217 2.745 1.00 95.88 73 VAL A N 1
ATOM 577 C CA . VAL A 1 73 ? 2.939 10.577 3.078 1.00 95.88 73 VAL A CA 1
ATOM 578 C C . VAL A 1 73 ? 3.917 9.598 2.428 1.00 95.88 73 VAL A C 1
ATOM 580 O O . VAL A 1 73 ? 4.843 10.039 1.757 1.00 95.88 73 VAL A O 1
ATOM 583 N N . ILE A 1 74 ? 3.689 8.288 2.561 1.00 92.50 74 ILE A N 1
ATOM 584 C CA . ILE A 1 74 ? 4.564 7.267 1.963 1.00 92.50 74 ILE A CA 1
ATOM 585 C C . ILE A 1 74 ? 4.656 7.432 0.442 1.00 92.50 74 ILE A C 1
ATOM 587 O O . ILE A 1 74 ? 5.754 7.392 -0.111 1.00 92.50 74 ILE A O 1
ATOM 591 N N . LEU A 1 75 ? 3.520 7.604 -0.239 1.00 89.44 75 LEU A N 1
ATOM 592 C CA . LEU A 1 75 ? 3.478 7.705 -1.700 1.00 89.44 75 LEU A CA 1
ATOM 593 C C . LEU A 1 75 ? 4.151 8.983 -2.207 1.00 89.44 75 LEU A C 1
ATOM 595 O O . LEU A 1 75 ? 4.914 8.922 -3.170 1.00 89.44 75 LEU A O 1
ATOM 599 N N . THR A 1 76 ? 3.920 10.116 -1.540 1.00 91.19 76 THR A N 1
ATOM 600 C CA . THR A 1 76 ? 4.586 11.382 -1.872 1.00 91.19 76 THR A CA 1
ATOM 601 C C . THR A 1 76 ? 6.093 11.268 -1.678 1.00 91.19 76 THR A C 1
ATOM 603 O O . THR A 1 76 ? 6.842 11.568 -2.601 1.00 91.19 76 THR A O 1
ATOM 606 N N . THR A 1 77 ? 6.547 10.748 -0.534 1.00 90.38 77 THR A N 1
ATOM 607 C CA . THR A 1 77 ? 7.981 10.552 -0.283 1.00 90.38 77 THR A CA 1
ATOM 608 C C . THR A 1 77 ? 8.608 9.603 -1.301 1.00 90.38 77 THR A C 1
ATOM 610 O O . THR A 1 77 ? 9.711 9.862 -1.768 1.00 90.38 77 THR A O 1
ATOM 613 N N . ARG A 1 78 ? 7.922 8.520 -1.692 1.00 84.12 78 ARG A N 1
ATOM 614 C CA . ARG A 1 78 ? 8.434 7.602 -2.721 1.00 84.12 78 ARG A CA 1
ATOM 615 C C . ARG A 1 78 ? 8.655 8.316 -4.058 1.00 84.12 78 ARG A C 1
ATOM 617 O O . ARG A 1 78 ? 9.686 8.085 -4.678 1.00 84.12 78 ARG A O 1
ATOM 624 N N . ARG A 1 79 ? 7.722 9.177 -4.475 1.00 83.75 79 ARG A N 1
ATOM 625 C CA . ARG A 1 79 ? 7.855 9.975 -5.703 1.00 83.75 79 ARG A CA 1
ATOM 626 C C . ARG A 1 79 ? 9.039 10.939 -5.619 1.00 83.75 79 ARG A C 1
ATOM 628 O O . ARG A 1 79 ? 9.873 10.957 -6.508 1.00 83.75 79 ARG A O 1
ATOM 635 N N . GLU A 1 80 ? 9.162 11.660 -4.508 1.00 86.81 80 GLU A N 1
ATOM 636 C CA . GLU A 1 80 ? 10.278 12.590 -4.284 1.00 86.81 80 GLU A CA 1
ATOM 637 C C . GLU A 1 80 ? 11.646 11.888 -4.265 1.00 86.81 80 GLU A C 1
ATOM 639 O O . GLU A 1 80 ? 12.640 12.454 -4.711 1.00 86.81 80 GLU A O 1
ATOM 644 N N . VAL A 1 81 ? 11.714 10.655 -3.750 1.00 84.12 81 VAL A N 1
ATOM 645 C CA . VAL A 1 81 ? 12.945 9.850 -3.761 1.00 84.12 81 VAL A CA 1
ATOM 646 C C . VAL A 1 81 ? 13.274 9.338 -5.163 1.00 84.12 81 VAL A C 1
ATOM 648 O O . VAL A 1 81 ? 14.452 9.288 -5.508 1.00 84.12 81 VAL A O 1
ATOM 651 N N . ALA A 1 82 ? 12.273 8.966 -5.966 1.00 75.25 82 ALA A N 1
ATOM 652 C CA . ALA A 1 82 ? 12.486 8.566 -7.359 1.00 75.25 82 ALA A CA 1
ATOM 653 C C . ALA A 1 82 ? 13.069 9.719 -8.196 1.00 75.25 82 ALA A C 1
ATOM 655 O O . ALA A 1 82 ? 13.979 9.499 -8.989 1.00 75.25 82 ALA A O 1
ATOM 656 N N . ASP A 1 83 ? 12.634 10.952 -7.922 1.00 74.25 83 ASP A N 1
ATOM 657 C CA . ASP A 1 83 ? 13.140 12.177 -8.555 1.00 74.25 83 ASP A CA 1
ATOM 658 C C . ASP A 1 83 ? 14.517 12.633 -8.015 1.00 74.25 83 ASP A C 1
ATOM 660 O O . ASP A 1 83 ? 15.041 13.678 -8.414 1.00 74.25 83 ASP A O 1
ATOM 664 N N . TRP A 1 84 ? 15.121 11.898 -7.071 1.00 78.31 84 TRP A N 1
ATOM 665 C CA . TRP A 1 84 ? 16.336 12.350 -6.395 1.00 78.31 84 TRP A CA 1
ATOM 666 C C . TRP A 1 84 ? 17.605 12.120 -7.246 1.00 78.31 84 TRP A C 1
ATOM 668 O O . TRP A 1 84 ? 17.890 10.988 -7.644 1.00 78.31 84 TRP A O 1
ATOM 678 N N . PRO A 1 85 ? 18.483 13.134 -7.413 1.00 64.69 85 PRO A N 1
ATOM 679 C CA . PRO A 1 85 ? 19.642 13.093 -8.322 1.00 64.69 85 PRO A CA 1
ATOM 680 C C . PRO A 1 85 ? 20.765 12.091 -7.971 1.00 64.69 85 PRO A C 1
ATOM 682 O O . PRO A 1 85 ? 21.750 11.996 -8.693 1.00 64.69 85 PRO A O 1
ATOM 685 N N . PHE A 1 86 ? 20.659 11.312 -6.889 1.00 57.03 86 PHE A N 1
ATOM 686 C CA . PHE A 1 86 ? 21.661 10.288 -6.543 1.00 57.03 86 PHE A CA 1
ATOM 687 C C . PHE A 1 86 ? 21.554 9.039 -7.427 1.00 57.03 86 PHE A C 1
ATOM 689 O O . PHE A 1 86 ? 22.501 8.258 -7.471 1.00 57.03 86 PHE A O 1
ATOM 696 N N . PHE A 1 87 ? 20.441 8.856 -8.143 1.00 52.59 87 PHE A N 1
ATOM 697 C CA . PHE A 1 87 ? 20.291 7.783 -9.128 1.00 52.59 87 PHE A CA 1
ATOM 698 C C . PHE A 1 87 ? 20.924 8.112 -10.494 1.00 52.59 87 PHE A C 1
ATOM 700 O O . PHE A 1 87 ? 20.957 7.240 -11.361 1.00 52.59 87 PHE A O 1
ATOM 707 N N . GLU A 1 88 ? 21.465 9.325 -10.689 1.00 51.62 88 GLU A N 1
ATOM 708 C CA . GLU A 1 88 ? 22.192 9.695 -11.915 1.00 51.62 88 GLU A CA 1
ATOM 709 C C . GLU A 1 88 ? 23.604 9.093 -11.985 1.00 51.62 88 GLU A C 1
ATOM 711 O O . GLU A 1 88 ? 24.130 8.889 -13.082 1.00 51.62 88 GLU A O 1
ATOM 716 N N . GLU A 1 89 ? 24.224 8.759 -10.847 1.00 52.09 89 GLU A N 1
ATOM 717 C CA . GLU A 1 89 ? 25.459 7.978 -10.875 1.00 52.09 89 GLU A CA 1
ATOM 718 C C . GLU A 1 89 ? 25.118 6.489 -10.991 1.00 52.09 89 GLU A C 1
ATOM 720 O O . GLU A 1 89 ? 24.399 5.953 -10.139 1.00 52.09 89 GLU A O 1
ATOM 725 N N . PRO A 1 90 ? 25.624 5.780 -12.021 1.00 48.16 90 PRO A N 1
ATOM 726 C CA . PRO A 1 90 ? 25.376 4.360 -12.148 1.00 48.16 90 PRO A CA 1
ATOM 727 C C . PRO A 1 90 ? 25.870 3.686 -10.875 1.00 48.16 90 PRO A C 1
ATOM 729 O O . PRO A 1 90 ? 27.050 3.768 -10.525 1.00 48.16 90 PRO A O 1
ATOM 732 N N . SER A 1 91 ? 24.965 2.980 -10.194 1.00 53.47 91 SER A N 1
ATOM 733 C CA . SER A 1 91 ? 25.354 2.105 -9.094 1.00 53.47 91 SER A CA 1
ATOM 734 C C . SER A 1 91 ? 26.538 1.238 -9.543 1.00 53.47 91 SER A C 1
ATOM 736 O O . SER A 1 91 ? 26.682 0.927 -10.734 1.00 53.47 91 SER A O 1
ATOM 738 N N . SER A 1 92 ? 27.401 0.810 -8.616 1.00 51.09 92 SER A N 1
ATOM 739 C CA . SER A 1 92 ? 28.482 -0.123 -8.972 1.00 51.09 92 SER A CA 1
ATOM 740 C C . SER A 1 92 ? 27.944 -1.308 -9.787 1.00 51.09 92 SER A C 1
ATOM 742 O O . SER A 1 92 ? 28.583 -1.721 -10.748 1.00 51.09 92 SER A O 1
ATOM 744 N N . SER A 1 93 ? 26.727 -1.777 -9.505 1.00 50.28 93 SER A N 1
ATOM 745 C CA . SER A 1 93 ? 26.024 -2.818 -10.263 1.00 50.28 93 SER A CA 1
ATOM 746 C C . SER A 1 93 ? 25.703 -2.421 -11.717 1.00 50.28 93 SER A C 1
ATOM 748 O O . SER A 1 93 ? 25.925 -3.214 -12.630 1.00 50.28 93 SER A O 1
ATOM 750 N N . THR A 1 94 ? 25.266 -1.183 -11.964 1.00 50.41 94 THR A N 1
ATOM 751 C CA . THR A 1 94 ? 24.999 -0.632 -13.309 1.00 50.41 94 THR A CA 1
ATOM 752 C C . THR A 1 94 ? 26.288 -0.492 -14.127 1.00 50.41 94 THR A C 1
ATOM 754 O O . THR A 1 94 ? 26.325 -0.829 -15.310 1.00 50.41 94 THR A O 1
ATOM 757 N N . THR A 1 95 ? 27.392 -0.100 -13.484 1.00 51.19 95 THR A N 1
ATOM 758 C CA . THR A 1 95 ? 28.723 -0.055 -14.120 1.00 51.19 95 THR A CA 1
ATOM 759 C C . THR A 1 95 ? 29.182 -1.446 -14.584 1.00 51.19 95 THR A C 1
ATOM 761 O O . THR A 1 95 ? 29.811 -1.578 -15.635 1.00 51.19 95 THR A O 1
ATOM 764 N N . HIS A 1 96 ? 28.840 -2.506 -13.842 1.00 49.91 96 HIS A N 1
ATOM 765 C CA . HIS A 1 96 ? 29.156 -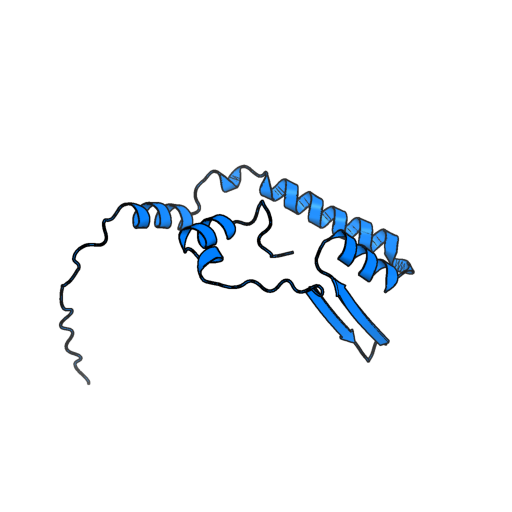3.880 -14.242 1.00 49.91 96 HIS A CA 1
ATOM 766 C C . HIS A 1 96 ? 28.295 -4.352 -15.426 1.00 49.91 96 HIS A C 1
ATOM 768 O O . HIS A 1 96 ? 28.822 -5.016 -16.314 1.00 49.91 96 HIS A O 1
ATOM 774 N N . LEU A 1 97 ? 27.020 -3.961 -15.510 1.00 49.12 97 LEU A N 1
ATOM 775 C CA . LEU A 1 97 ? 26.148 -4.302 -16.646 1.00 49.12 97 LEU A CA 1
ATOM 776 C C . LEU A 1 97 ? 26.626 -3.684 -17.973 1.00 49.12 97 LEU A C 1
ATOM 778 O O . LEU A 1 97 ? 26.677 -4.383 -18.984 1.00 49.12 97 LEU A O 1
ATOM 782 N N . HIS A 1 98 ? 27.093 -2.430 -17.968 1.00 50.88 98 HIS A N 1
ATOM 783 C CA . HIS A 1 98 ? 27.707 -1.816 -19.158 1.00 50.88 98 HIS A CA 1
ATOM 784 C C . HIS A 1 98 ? 29.007 -2.508 -19.605 1.00 50.88 98 HIS A C 1
ATOM 786 O O . HIS A 1 98 ? 29.362 -2.448 -20.784 1.00 50.88 98 HIS A O 1
ATOM 792 N N . ARG A 1 99 ? 29.717 -3.187 -18.692 1.00 45.84 99 ARG A N 1
ATOM 793 C CA . ARG A 1 99 ? 30.890 -4.010 -19.026 1.00 45.84 99 ARG A CA 1
ATOM 794 C C . ARG A 1 99 ? 30.487 -5.335 -19.686 1.00 45.84 99 ARG A C 1
ATOM 796 O O . ARG A 1 99 ? 31.168 -5.753 -20.614 1.00 45.84 99 ARG A O 1
ATOM 803 N N . PHE A 1 100 ? 29.383 -5.955 -19.268 1.00 49.75 100 PHE A N 1
ATOM 804 C CA . PHE A 1 100 ? 28.898 -7.211 -19.858 1.00 49.75 100 PHE A CA 1
ATOM 805 C C . PHE A 1 100 ? 28.264 -7.042 -21.248 1.00 49.75 100 PHE A C 1
ATOM 807 O O . PHE A 1 100 ? 28.336 -7.961 -22.056 1.00 49.75 100 PHE A O 1
ATOM 814 N N . GLY A 1 101 ? 27.682 -5.878 -21.558 1.00 46.62 101 GLY A N 1
ATOM 815 C CA . GLY A 1 101 ? 27.048 -5.621 -22.861 1.00 46.62 101 GLY A CA 1
ATOM 816 C C . GLY A 1 101 ? 28.007 -5.372 -24.036 1.00 46.62 101 GLY A C 1
ATOM 817 O O . GLY A 1 101 ? 27.559 -5.349 -25.178 1.00 46.62 101 GLY A O 1
ATOM 818 N N . ASN A 1 102 ? 29.309 -5.184 -23.780 1.00 41.62 102 ASN A N 1
ATOM 819 C CA . ASN A 1 102 ? 30.300 -4.800 -24.798 1.00 41.62 102 ASN A CA 1
ATOM 820 C C . ASN A 1 102 ? 31.315 -5.901 -25.154 1.00 41.62 102 ASN A C 1
ATOM 822 O O . ASN A 1 102 ? 32.187 -5.666 -25.993 1.00 41.62 102 ASN A O 1
ATOM 826 N N . GLU A 1 103 ? 31.222 -7.094 -24.561 1.00 38.31 103 GLU A N 1
ATOM 827 C CA . GLU A 1 103 ? 32.046 -8.236 -24.967 1.00 38.31 103 GLU A CA 1
ATOM 828 C C . GLU A 1 103 ? 31.239 -9.165 -25.889 1.00 38.31 103 GLU A C 1
ATOM 830 O O . GLU A 1 103 ? 30.191 -9.675 -25.483 1.00 38.31 103 GLU A O 1
ATOM 835 N N . PRO A 1 104 ? 31.680 -9.405 -27.140 1.00 38.97 104 PRO A N 1
ATOM 836 C CA . PRO A 1 104 ? 31.027 -10.383 -27.993 1.00 38.97 104 PRO A CA 1
ATOM 837 C C . PRO A 1 104 ? 31.172 -11.771 -27.363 1.00 38.97 104 PRO A C 1
ATOM 839 O O . PRO A 1 104 ? 32.281 -12.233 -27.096 1.00 38.97 104 PRO A O 1
ATOM 842 N N . TRP A 1 105 ? 30.044 -12.450 -27.148 1.00 44.69 105 TRP A N 1
ATOM 843 C CA . TRP A 1 105 ? 30.015 -13.852 -26.739 1.00 44.69 105 TRP A CA 1
ATOM 844 C C . TRP A 1 105 ? 30.614 -14.722 -27.848 1.00 44.69 105 TRP A C 1
ATOM 846 O O . TRP A 1 105 ? 29.939 -15.138 -28.788 1.00 44.69 105 TRP A 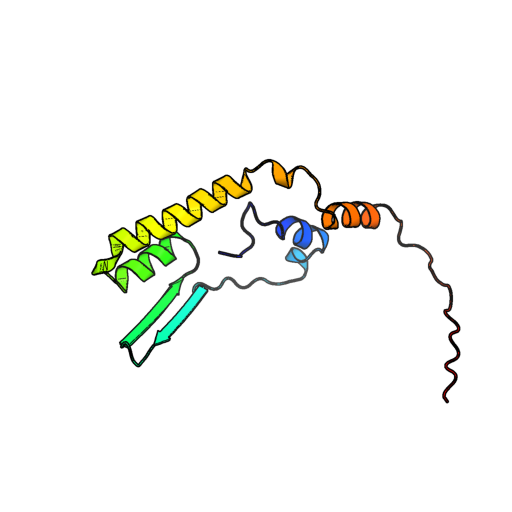O 1
ATOM 856 N N . GLY A 1 106 ? 31.913 -14.977 -27.743 1.00 44.88 106 GLY A N 1
ATOM 857 C CA . GLY A 1 106 ? 32.657 -15.813 -28.666 1.00 44.88 106 GLY A CA 1
ATOM 858 C C . GLY A 1 106 ? 33.991 -16.219 -28.059 1.00 44.88 106 GLY A C 1
ATOM 859 O O . GLY A 1 106 ? 34.921 -15.427 -28.024 1.00 44.88 106 GLY A O 1
ATOM 860 N N . ASP A 1 107 ? 34.062 -17.483 -27.646 1.00 51.00 107 ASP A N 1
ATOM 861 C CA . ASP A 1 107 ? 35.280 -18.235 -27.332 1.00 51.00 107 ASP A CA 1
ATOM 862 C C . ASP A 1 107 ? 35.934 -18.021 -25.950 1.00 51.00 107 ASP A C 1
ATOM 864 O O . ASP A 1 107 ? 36.947 -17.347 -25.784 1.00 51.00 107 ASP A O 1
ATOM 868 N N . THR A 1 108 ? 35.420 -18.732 -24.942 1.00 45.69 108 THR A N 1
ATOM 869 C CA . THR A 1 108 ? 36.243 -19.168 -23.798 1.00 45.69 108 THR A CA 1
ATOM 870 C C . THR A 1 108 ? 36.173 -20.681 -23.618 1.00 45.69 108 THR A C 1
ATOM 872 O O . THR A 1 108 ? 35.892 -21.220 -22.549 1.00 45.69 108 THR A O 1
ATOM 875 N N . GLY A 1 109 ? 36.512 -21.409 -24.683 1.00 44.62 109 GLY A N 1
ATOM 876 C CA . GLY A 1 109 ? 36.989 -22.779 -24.551 1.00 44.62 109 GLY A CA 1
ATOM 877 C C . GLY A 1 109 ? 38.411 -22.803 -23.980 1.00 44.62 109 GLY A C 1
ATOM 878 O O . GLY A 1 109 ? 39.378 -22.915 -24.728 1.00 44.62 109 GLY A O 1
ATOM 879 N N . ARG A 1 110 ? 38.583 -22.752 -22.651 1.00 39.25 110 ARG A N 1
ATOM 880 C CA . ARG A 1 110 ? 39.858 -23.158 -22.028 1.00 39.25 110 ARG A CA 1
ATOM 881 C C . ARG A 1 110 ? 39.637 -23.955 -20.741 1.00 39.25 110 ARG A C 1
ATOM 883 O O . ARG A 1 110 ? 39.287 -23.420 -19.697 1.00 39.25 110 ARG A O 1
ATOM 890 N N . ARG A 1 111 ? 39.858 -25.271 -20.871 1.00 41.53 111 ARG A N 1
ATOM 891 C CA . ARG A 1 111 ? 39.869 -26.305 -19.822 1.00 41.53 111 ARG A CA 1
ATOM 892 C C . ARG A 1 111 ? 40.554 -25.820 -18.542 1.00 41.53 111 ARG A C 1
ATOM 894 O O . ARG A 1 111 ? 41.750 -25.542 -18.561 1.00 41.53 111 ARG A O 1
ATOM 901 N N . LEU A 1 112 ? 39.835 -25.862 -17.424 1.00 36.44 112 LEU A N 1
ATOM 902 C CA . LEU A 1 112 ? 40.446 -25.883 -16.099 1.00 36.44 112 LEU A CA 1
ATOM 903 C C . LEU A 1 112 ? 40.788 -27.336 -15.749 1.00 36.44 112 LEU A C 1
ATOM 905 O O . LEU A 1 112 ? 39.924 -28.121 -15.367 1.00 36.44 112 LEU A O 1
ATOM 909 N N . SER A 1 113 ? 42.055 -27.714 -15.916 1.00 43.34 113 SER A N 1
ATOM 910 C CA . SER A 1 113 ? 42.611 -28.908 -15.280 1.00 43.34 113 SER A CA 1
ATOM 911 C C . SER A 1 113 ? 42.926 -28.575 -13.820 1.00 43.34 113 SER A C 1
ATOM 913 O O . SER A 1 113 ? 43.948 -27.953 -13.537 1.00 43.34 113 SER A O 1
ATOM 915 N N . GLY A 1 114 ? 42.0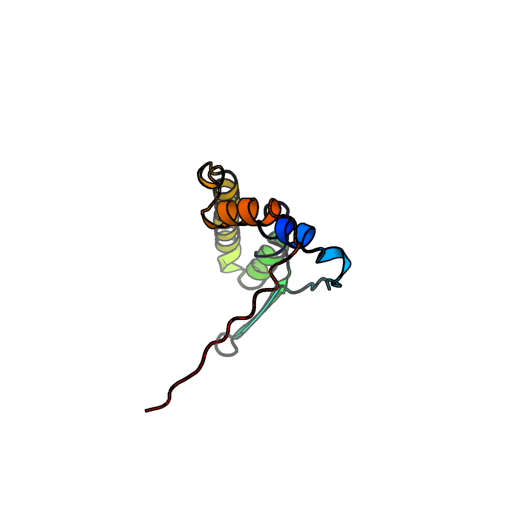42 -28.962 -12.902 1.00 33.78 114 GLY A N 1
ATOM 916 C CA . GLY A 1 114 ? 42.280 -28.905 -11.461 1.00 33.78 114 GLY A CA 1
ATOM 917 C C . GLY A 1 114 ? 42.342 -30.316 -10.886 1.00 33.78 114 GLY A C 1
ATOM 918 O O . GLY A 1 114 ? 41.319 -30.986 -10.784 1.00 33.78 114 GLY A O 1
ATOM 919 N N . SER A 1 115 ? 43.540 -30.781 -10.537 1.00 40.03 115 SER A N 1
ATOM 920 C CA . SER A 1 115 ? 43.751 -31.991 -9.741 1.00 40.03 115 SER A CA 1
ATOM 921 C C . SER A 1 115 ? 43.494 -31.682 -8.265 1.00 40.03 115 SER A C 1
ATOM 923 O O . SER A 1 115 ? 44.186 -30.841 -7.692 1.00 40.03 115 SER A O 1
ATOM 925 N N . TYR A 1 116 ? 42.541 -32.373 -7.643 1.00 33.44 116 TYR A N 1
ATOM 926 C CA . TYR A 1 116 ? 42.364 -32.353 -6.191 1.00 33.44 116 TYR A CA 1
ATOM 927 C C . TYR A 1 116 ? 43.296 -33.384 -5.548 1.00 33.44 116 TYR A C 1
ATOM 929 O O . TYR A 1 116 ? 43.239 -34.566 -5.883 1.00 33.44 116 TYR A O 1
ATOM 937 N N . SER A 1 117 ? 44.153 -32.928 -4.633 1.00 38.44 117 SER A N 1
ATOM 938 C CA . SER A 1 117 ? 44.961 -33.788 -3.767 1.00 38.44 117 SER A CA 1
ATOM 939 C C . SER A 1 117 ? 44.291 -33.846 -2.397 1.00 38.44 117 SER A C 1
ATOM 941 O O . SER A 1 117 ? 44.188 -32.829 -1.716 1.00 38.44 117 SER A O 1
ATOM 943 N N . THR A 1 118 ? 43.808 -35.026 -2.022 1.00 43.41 118 THR A N 1
ATOM 944 C CA . THR A 1 118 ? 43.316 -35.354 -0.678 1.00 43.41 118 THR A CA 1
ATOM 945 C C . THR A 1 118 ? 44.492 -35.653 0.244 1.00 43.41 118 THR A C 1
ATOM 947 O O . THR A 1 118 ? 45.292 -36.531 -0.084 1.00 43.41 118 THR A O 1
ATOM 950 N N . THR A 1 119 ? 44.530 -34.992 1.401 1.00 59.28 119 THR A N 1
ATOM 951 C CA . THR A 1 119 ? 45.127 -35.530 2.631 1.00 59.28 119 THR A CA 1
ATOM 952 C C . THR A 1 119 ? 44.253 -35.135 3.807 1.00 59.28 119 THR A C 1
ATOM 954 O O . THR A 1 119 ? 43.847 -33.952 3.845 1.00 59.28 119 THR A O 1
#

Organism: NCBI:txid1510225

Secondary structure (DSSP, 8-state):
--S--TT-TTHHHHHHTTHHHHSPPPP-SEEEEEEETTTTEEEEEESSHHHHHHHHHHH-GGGHHHHHHHHHHHHHHHHHHHT-GGGGSPPHHHHHHHHHTTS----------------